Protein AF-A0AA46YZ06-F1 (afdb_monomer_lite)

InterPro domains:
  IPR057727 WCX domain [PF25583] (17-61)

Organism: Bacteroides thetaiotaomicron (NCBI:txid818)

Radius of gyration: 17.3 Å; chains: 1; bounding box: 50×32×44 Å

Secondary structure (DSSP, 8-state):
--------EEEE--SSS--EEEE----HHHHHHHGGGGGG----S-HHHHHHHHHHHHHHHHHHHHHTTS-----

Structure (mmCIF, N/CA/C/O backbone):
data_AF-A0AA46YZ06-F1
#
_entry.id   AF-A0AA46YZ06-F1
#
loop_
_atom_site.group_PDB
_atom_site.id
_atom_site.type_symbol
_atom_site.label_atom_id
_atom_site.label_alt_id
_atom_site.label_comp_id
_atom_site.label_asym_id
_atom_site.label_entity_id
_atom_site.label_seq_id
_atom_site.pdbx_PDB_ins_code
_atom_site.Cartn_x
_atom_site.Cartn_y
_atom_site.Cartn_z
_atom_site.occupancy
_atom_site.B_iso_or_equiv
_atom_site.auth_seq_id
_atom_site.auth_comp_id
_atom_site.auth_asym_id
_atom_site.auth_atom_id
_atom_site.pdbx_PDB_model_num
ATOM 1 N N . MET A 1 1 ? 27.509 14.489 4.032 1.00 34.88 1 MET A N 1
ATOM 2 C CA . MET A 1 1 ? 26.891 13.248 3.515 1.00 34.88 1 MET A CA 1
ATOM 3 C C . MET A 1 1 ? 25.928 13.640 2.406 1.00 34.88 1 MET A C 1
ATOM 5 O O . MET A 1 1 ? 25.055 14.454 2.655 1.00 34.88 1 MET A O 1
ATOM 9 N N . SER A 1 2 ? 26.176 13.200 1.171 1.00 38.53 2 SER A N 1
ATOM 10 C CA . SER A 1 2 ? 25.455 13.668 -0.022 1.00 38.53 2 SER A CA 1
ATOM 11 C C . SER A 1 2 ? 24.146 12.892 -0.192 1.00 38.53 2 SER A C 1
ATOM 13 O O . SER A 1 2 ? 24.161 11.706 -0.518 1.00 38.53 2 SER A 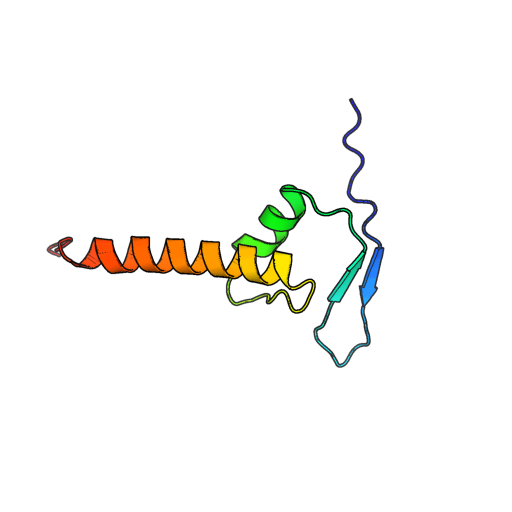O 1
ATOM 15 N N . THR A 1 3 ? 23.020 13.563 0.045 1.00 47.38 3 THR A N 1
ATOM 16 C CA . THR A 1 3 ? 21.671 13.141 -0.347 1.00 47.38 3 THR A CA 1
ATOM 17 C C . THR A 1 3 ? 21.550 13.264 -1.865 1.00 47.38 3 THR A C 1
ATOM 19 O O . THR A 1 3 ? 21.100 14.278 -2.393 1.00 47.38 3 THR A O 1
ATOM 22 N N . LYS A 1 4 ? 22.029 12.258 -2.605 1.00 48.50 4 LYS A N 1
ATOM 23 C CA . LYS A 1 4 ? 21.798 12.230 -4.053 1.00 48.50 4 LYS A CA 1
ATOM 24 C C . LYS A 1 4 ? 20.295 12.059 -4.306 1.00 48.50 4 LYS A C 1
ATOM 26 O O . LYS A 1 4 ? 19.710 11.125 -3.756 1.00 48.50 4 LYS A O 1
ATOM 31 N N . PRO A 1 5 ? 19.680 12.934 -5.118 1.00 47.00 5 PRO A N 1
ATOM 32 C CA . PRO A 1 5 ? 18.273 12.829 -5.453 1.00 47.00 5 PRO A CA 1
ATOM 33 C C . PRO A 1 5 ? 18.027 11.518 -6.199 1.00 47.00 5 PRO A C 1
ATOM 35 O O . PRO A 1 5 ? 18.889 11.034 -6.938 1.00 47.00 5 PRO A O 1
ATOM 38 N N . PHE A 1 6 ? 16.854 10.946 -5.944 1.00 50.22 6 PHE A N 1
ATOM 39 C CA . PHE A 1 6 ? 16.253 9.813 -6.633 1.00 50.22 6 PHE A CA 1
ATOM 40 C C . PHE A 1 6 ? 16.815 9.612 -8.040 1.00 50.22 6 PHE A C 1
ATOM 42 O O . PHE A 1 6 ? 16.561 10.401 -8.946 1.00 50.22 6 PHE A O 1
ATOM 49 N N . THR A 1 7 ? 17.538 8.516 -8.259 1.00 45.41 7 THR A N 1
ATOM 50 C CA . THR A 1 7 ? 17.782 8.026 -9.621 1.00 45.41 7 THR A CA 1
ATOM 51 C C . THR A 1 7 ? 16.506 7.311 -10.076 1.00 45.41 7 THR A C 1
ATOM 53 O O . THR A 1 7 ? 16.449 6.090 -10.178 1.00 45.41 7 THR A O 1
ATOM 56 N N . SER A 1 8 ? 15.417 8.072 -10.207 1.00 51.12 8 SER A N 1
ATOM 57 C CA . SER A 1 8 ? 14.121 7.585 -10.666 1.00 51.12 8 SER A CA 1
ATOM 58 C C . SER A 1 8 ? 14.159 7.485 -12.183 1.00 51.12 8 SER A C 1
ATOM 60 O O . SER A 1 8 ? 14.120 8.495 -12.884 1.00 51.12 8 SER A O 1
ATOM 62 N N . HIS A 1 9 ? 14.209 6.267 -12.707 1.00 54.72 9 HIS A N 1
ATOM 63 C CA . HIS A 1 9 ? 13.834 6.040 -14.095 1.00 54.72 9 HIS A CA 1
ATOM 64 C C . HIS A 1 9 ? 12.303 6.008 -14.151 1.00 54.72 9 HIS A C 1
ATOM 66 O O . HIS A 1 9 ? 11.674 5.009 -13.791 1.00 54.72 9 HIS A O 1
ATOM 72 N N . GLN A 1 10 ? 11.704 7.140 -14.526 1.00 59.88 10 GLN A N 1
ATOM 73 C CA . GLN A 1 10 ? 10.283 7.227 -14.838 1.00 59.88 10 GLN A CA 1
ATOM 74 C C . GLN A 1 10 ? 10.093 6.783 -16.286 1.00 59.88 10 GLN A C 1
ATOM 76 O O . GLN A 1 10 ? 10.589 7.421 -17.212 1.00 59.88 10 GLN A O 1
ATOM 81 N N . VAL A 1 11 ? 9.385 5.675 -16.477 1.00 57.41 11 VAL A N 1
ATOM 82 C CA . VAL A 1 11 ? 8.964 5.224 -17.802 1.00 57.41 11 VAL A CA 1
ATOM 83 C C . VAL A 1 11 ? 7.472 5.507 -17.899 1.00 57.41 11 VAL A C 1
ATOM 85 O O . VAL A 1 11 ? 6.669 4.928 -17.166 1.00 57.41 11 VAL A O 1
ATOM 88 N N . VAL A 1 12 ? 7.104 6.448 -18.766 1.00 57.69 12 VAL A N 1
ATOM 89 C CA . VAL A 1 12 ? 5.700 6.706 -19.097 1.00 57.69 12 VAL A CA 1
ATOM 90 C C . VAL A 1 12 ? 5.276 5.640 -20.094 1.00 57.69 12 VAL A C 1
ATOM 92 O O . VAL A 1 12 ? 5.803 5.584 -21.204 1.00 57.69 12 VAL A O 1
ATOM 95 N N . ASP A 1 13 ? 4.350 4.776 -19.689 1.00 53.84 13 ASP A N 1
ATOM 96 C CA . ASP A 1 13 ? 3.824 3.719 -20.549 1.00 53.84 13 ASP A CA 1
ATOM 97 C C . ASP A 1 13 ? 2.713 4.317 -21.429 1.00 53.84 13 ASP A C 1
ATOM 99 O O . ASP A 1 13 ? 1.527 4.139 -21.177 1.00 53.84 13 ASP A O 1
ATOM 103 N N . GLY A 1 14 ? 3.118 5.129 -22.412 1.00 51.16 14 GLY A N 1
ATOM 104 C CA . GLY A 1 14 ? 2.268 5.678 -23.474 1.00 51.16 14 GLY A CA 1
ATOM 105 C C . GLY A 1 14 ? 1.294 6.817 -23.088 1.00 51.16 14 GLY A C 1
ATOM 106 O O . GLY A 1 14 ? 0.885 6.956 -21.942 1.00 51.16 14 GLY A O 1
ATOM 107 N N . PRO A 1 15 ? 0.862 7.647 -24.059 1.00 53.59 15 PRO A N 1
ATOM 108 C CA . PRO A 1 15 ? 0.030 8.839 -23.821 1.00 53.59 15 PRO A CA 1
ATOM 109 C C . PRO A 1 15 ? -1.458 8.565 -23.520 1.00 53.59 15 PRO A C 1
ATOM 111 O O . PRO A 1 15 ? -2.204 9.505 -23.270 1.00 53.59 15 PRO A O 1
ATOM 114 N N . LYS A 1 16 ? -1.925 7.308 -23.581 1.00 56.50 16 LYS A N 1
ATOM 115 C CA . LYS A 1 16 ? -3.356 6.954 -23.418 1.00 56.50 16 LYS A CA 1
ATOM 116 C C . LYS A 1 16 ? -3.681 6.286 -22.084 1.00 56.50 16 LYS A C 1
ATOM 118 O O . LYS A 1 16 ? -4.824 6.315 -21.636 1.00 56.50 16 LYS A O 1
ATOM 123 N N . THR A 1 17 ? -2.688 5.688 -21.448 1.00 61.72 17 THR A N 1
ATOM 124 C CA . THR A 1 17 ? -2.813 5.017 -20.161 1.00 61.72 17 THR A CA 1
ATOM 125 C C . THR A 1 17 ? -2.197 5.942 -19.128 1.00 61.72 17 THR A C 1
ATOM 127 O O . THR A 1 17 ? -0.998 6.176 -19.155 1.00 61.72 17 THR A O 1
ATOM 130 N N . HIS A 1 18 ? -3.008 6.498 -18.223 1.00 75.06 18 HIS A N 1
ATOM 131 C CA . HIS A 1 18 ? -2.574 7.366 -17.113 1.00 75.06 18 HIS A CA 1
ATOM 132 C C . HIS A 1 18 ? -1.785 6.569 -16.047 1.00 75.06 18 HIS A C 1
ATOM 134 O O . HIS A 1 18 ? -1.948 6.751 -14.844 1.00 75.06 18 HIS A O 1
ATOM 140 N N . VAL A 1 19 ? -0.964 5.619 -16.497 1.00 81.06 19 VAL A N 1
ATOM 141 C CA . VAL A 1 19 ? -0.218 4.647 -15.715 1.00 81.06 19 VAL A CA 1
ATOM 142 C C . VAL A 1 19 ? 1.252 5.012 -15.821 1.00 81.06 19 VAL A C 1
ATOM 144 O O . VAL A 1 19 ? 1.847 5.006 -16.898 1.00 81.06 19 VAL A O 1
ATOM 147 N N . ILE A 1 20 ? 1.847 5.325 -14.676 1.00 82.44 20 ILE A N 1
ATOM 148 C CA . ILE A 1 20 ? 3.260 5.675 -14.580 1.00 82.44 20 ILE A CA 1
ATOM 149 C C . ILE A 1 20 ? 4.008 4.465 -14.035 1.00 82.44 20 ILE A C 1
ATOM 151 O O . ILE A 1 20 ? 3.674 3.944 -12.968 1.00 82.44 20 ILE A O 1
ATOM 155 N N . LYS A 1 21 ? 5.048 4.024 -14.748 1.00 82.94 21 LYS A N 1
ATOM 156 C CA . LYS A 1 21 ? 5.945 2.979 -14.263 1.00 82.94 21 LYS A CA 1
ATOM 157 C C . LYS A 1 21 ? 7.175 3.622 -13.637 1.00 82.94 21 LYS A C 1
ATOM 159 O O . LYS A 1 21 ? 7.929 4.341 -14.291 1.00 82.94 21 LYS A O 1
ATOM 164 N N . LEU A 1 22 ? 7.383 3.335 -12.359 1.00 81.75 22 LEU A N 1
ATOM 165 C CA . LEU A 1 22 ? 8.524 3.817 -11.589 1.00 81.75 22 LEU A CA 1
ATOM 166 C C . LEU A 1 22 ? 9.461 2.649 -11.293 1.00 81.75 22 LEU A C 1
ATOM 168 O O . LEU A 1 22 ? 9.046 1.645 -10.712 1.00 81.75 22 LEU A O 1
ATOM 172 N N . VAL A 1 23 ? 10.729 2.779 -11.681 1.00 82.38 23 VAL A N 1
ATOM 173 C CA . VAL A 1 23 ? 11.787 1.850 -11.267 1.00 82.38 23 VAL A CA 1
ATOM 174 C C . VAL A 1 23 ? 12.598 2.533 -10.175 1.00 82.38 23 VAL A C 1
ATOM 176 O O . VAL A 1 23 ? 13.438 3.388 -10.447 1.00 82.38 23 VAL A O 1
ATOM 179 N N . VAL A 1 24 ? 12.298 2.184 -8.926 1.00 79.75 24 VAL A N 1
ATOM 180 C CA . VAL A 1 24 ? 12.900 2.780 -7.727 1.00 79.75 24 VAL A CA 1
ATOM 181 C C . VAL A 1 24 ? 13.188 1.701 -6.689 1.00 79.75 24 VAL A C 1
ATOM 183 O O . VAL A 1 24 ? 12.568 0.636 -6.694 1.00 79.75 24 VAL A O 1
ATOM 186 N N . ARG A 1 25 ? 14.125 1.971 -5.774 1.00 81.06 25 ARG A N 1
ATOM 187 C CA . ARG A 1 25 ? 14.316 1.127 -4.589 1.00 81.06 25 ARG A CA 1
ATOM 188 C C . ARG A 1 25 ? 13.205 1.436 -3.579 1.00 81.06 25 ARG A C 1
ATOM 190 O O . ARG A 1 25 ? 13.079 2.600 -3.204 1.00 81.06 25 ARG A O 1
ATOM 197 N N . PRO A 1 26 ? 12.427 0.438 -3.125 1.00 75.69 26 PRO A N 1
ATOM 198 C CA . PRO A 1 26 ? 11.437 0.644 -2.076 1.00 75.69 26 PRO A CA 1
ATOM 199 C C . PRO A 1 26 ? 12.069 1.241 -0.816 1.00 75.69 26 PRO A C 1
ATOM 201 O O . PRO A 1 26 ? 12.984 0.653 -0.240 1.00 75.69 26 PRO A O 1
ATOM 204 N N . ASN A 1 27 ? 11.591 2.408 -0.390 1.00 83.31 27 ASN A N 1
ATOM 205 C CA . ASN A 1 27 ? 11.993 3.054 0.855 1.00 83.31 27 ASN A CA 1
ATOM 206 C C . ASN A 1 27 ? 10.806 3.823 1.465 1.00 83.31 27 ASN A C 1
ATOM 208 O O . ASN A 1 27 ? 9.743 3.939 0.853 1.00 83.31 27 ASN A O 1
ATOM 212 N N . LYS A 1 28 ? 10.988 4.355 2.680 1.00 81.81 28 LYS A N 1
ATOM 213 C CA . LYS A 1 28 ? 9.953 5.157 3.356 1.00 81.81 28 LYS A CA 1
ATOM 214 C C . LYS A 1 28 ? 9.615 6.453 2.611 1.00 81.81 28 LYS A C 1
ATOM 216 O O . LYS A 1 28 ? 8.513 6.961 2.755 1.00 81.81 28 LYS A O 1
ATOM 221 N N . GLU A 1 29 ? 10.540 6.992 1.822 1.00 81.56 29 GLU A N 1
ATOM 222 C CA . GLU A 1 29 ? 10.305 8.229 1.073 1.00 81.56 29 GLU A CA 1
ATOM 223 C C . GLU A 1 29 ? 9.309 8.011 -0.067 1.00 81.56 29 GLU A C 1
ATOM 225 O O . GLU A 1 29 ? 8.418 8.831 -0.248 1.00 81.56 29 GLU A O 1
ATOM 230 N N . LEU A 1 30 ? 9.398 6.882 -0.781 1.00 84.50 30 LEU A N 1
ATOM 231 C CA . LEU A 1 30 ? 8.436 6.510 -1.819 1.00 84.50 30 LEU A CA 1
ATOM 232 C C . LEU A 1 30 ? 7.012 6.461 -1.260 1.00 84.50 30 LEU A C 1
ATOM 234 O O . LEU A 1 30 ? 6.076 6.946 -1.887 1.00 84.50 30 LEU A O 1
ATOM 238 N N . GLU A 1 31 ? 6.856 5.902 -0.063 1.00 84.50 31 GLU A N 1
ATOM 239 C CA . GLU A 1 31 ? 5.569 5.870 0.618 1.00 84.50 31 GLU A CA 1
ATOM 240 C C . GLU A 1 31 ? 5.066 7.284 0.943 1.00 84.50 31 GLU A C 1
ATOM 242 O O . GLU A 1 31 ? 3.921 7.610 0.632 1.00 84.50 31 GLU A O 1
ATOM 247 N N . SER A 1 32 ? 5.932 8.148 1.482 1.00 84.44 32 SER A N 1
ATOM 248 C CA . SER A 1 32 ? 5.622 9.563 1.736 1.00 84.44 32 SER A CA 1
ATOM 249 C C . SER A 1 32 ? 5.313 10.357 0.465 1.00 84.44 32 SER A C 1
ATOM 251 O O . SER A 1 32 ? 4.605 11.355 0.538 1.00 84.44 32 SER A O 1
ATOM 253 N N . CYS A 1 33 ? 5.817 9.934 -0.695 1.00 82.94 33 CYS A N 1
ATOM 254 C CA . CYS A 1 33 ? 5.480 10.534 -1.981 1.00 82.94 33 CYS A CA 1
ATOM 255 C C . CYS A 1 33 ? 4.139 10.046 -2.533 1.00 82.94 33 CYS A C 1
ATOM 257 O O . CYS A 1 33 ? 3.529 10.778 -3.292 1.00 82.94 33 CYS A O 1
ATOM 259 N N . ILE A 1 34 ? 3.681 8.837 -2.204 1.00 86.81 34 ILE A N 1
ATOM 260 C CA . ILE A 1 34 ? 2.430 8.279 -2.748 1.00 86.81 34 ILE A CA 1
ATOM 261 C C . ILE A 1 34 ? 1.248 8.624 -1.842 1.00 86.81 34 ILE A C 1
ATOM 263 O O . ILE A 1 34 ? 0.214 9.099 -2.305 1.00 86.81 34 ILE A O 1
ATOM 267 N N . PHE A 1 35 ? 1.404 8.395 -0.539 1.00 87.50 35 PHE A N 1
ATOM 268 C CA . PHE A 1 35 ? 0.312 8.432 0.430 1.00 87.50 35 PHE A CA 1
ATOM 269 C C . PHE A 1 35 ? -0.476 9.757 0.478 1.00 87.50 35 PHE A C 1
ATOM 271 O O . PHE A 1 35 ? -1.706 9.695 0.518 1.00 87.50 35 PHE A O 1
ATOM 278 N N . PRO A 1 36 ? 0.156 10.949 0.424 1.00 87.38 36 PRO A N 1
ATOM 279 C CA . PRO A 1 36 ? -0.566 12.221 0.508 1.00 87.38 36 PRO A CA 1
ATOM 280 C C . PRO A 1 36 ? -1.525 12.483 -0.657 1.00 87.38 36 PRO A C 1
ATOM 282 O O . PRO A 1 36 ? -2.465 13.258 -0.503 1.00 87.38 36 PRO A O 1
ATOM 285 N N . TYR A 1 37 ? -1.308 11.846 -1.811 1.00 88.88 37 TYR A N 1
ATOM 286 C CA . TYR A 1 37 ? -2.174 12.019 -2.978 1.00 88.88 37 TYR A CA 1
ATOM 287 C C . TYR A 1 37 ? -3.488 11.240 -2.866 1.00 88.88 37 TYR A C 1
ATOM 289 O O . TYR A 1 37 ? -4.412 11.510 -3.632 1.00 88.88 37 TYR A O 1
ATOM 297 N N . GLY A 1 38 ? -3.606 10.322 -1.900 1.00 85.88 38 GLY A N 1
ATOM 298 C CA . GLY A 1 38 ? -4.862 9.665 -1.542 1.00 85.88 38 GLY A CA 1
ATOM 299 C C . GLY A 1 38 ? -5.617 9.107 -2.750 1.00 85.88 3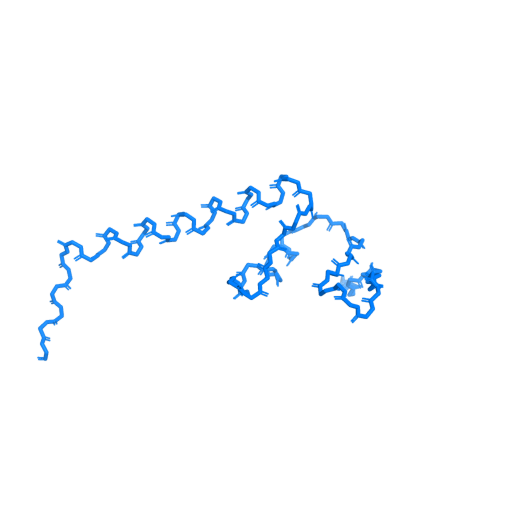8 GLY A C 1
ATOM 300 O O . GLY A 1 38 ? -5.125 8.238 -3.458 1.00 85.88 38 GLY A O 1
ATOM 301 N N . ASN A 1 39 ? -6.818 9.629 -2.997 1.00 86.44 39 ASN A N 1
ATOM 302 C CA . ASN A 1 39 ? -7.708 9.203 -4.081 1.00 86.44 39 ASN A CA 1
ATOM 303 C C . ASN A 1 39 ? -7.251 9.600 -5.498 1.00 86.44 39 ASN A C 1
ATOM 305 O O . ASN A 1 39 ? -7.858 9.155 -6.468 1.00 86.44 39 ASN A O 1
ATOM 309 N N . GLN A 1 40 ? -6.224 10.442 -5.637 1.00 86.75 40 GLN A N 1
ATOM 310 C CA . GLN A 1 40 ? -5.706 10.879 -6.939 1.00 86.75 40 GLN A CA 1
ATOM 311 C C . GLN A 1 40 ? -4.719 9.874 -7.545 1.00 86.75 40 GLN A C 1
ATOM 313 O O . GLN A 1 40 ? -4.411 9.954 -8.733 1.00 86.75 40 GLN A O 1
ATOM 318 N N . MET A 1 41 ? -4.198 8.941 -6.742 1.00 85.44 41 MET A N 1
ATOM 319 C CA . MET A 1 41 ? -3.214 7.955 -7.175 1.00 85.44 41 MET A CA 1
ATOM 320 C C . MET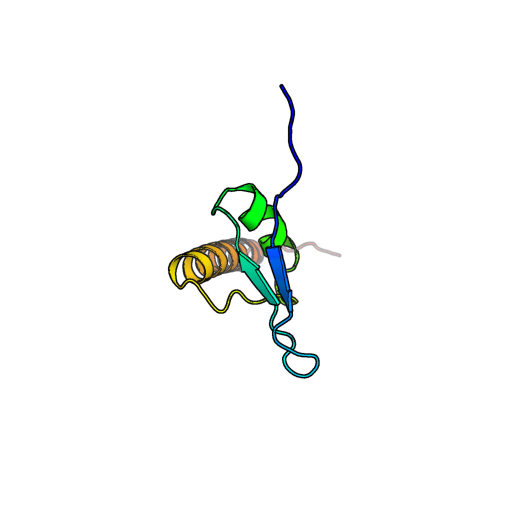 A 1 41 ? -3.527 6.580 -6.596 1.00 85.44 41 MET A C 1
ATOM 322 O O . MET A 1 41 ? -3.787 6.432 -5.408 1.00 85.44 41 MET A O 1
ATOM 326 N N . GLU A 1 42 ? -3.420 5.549 -7.429 1.00 88.44 42 GLU A N 1
ATOM 327 C CA . GLU A 1 42 ? -3.559 4.163 -6.996 1.00 88.44 42 GLU A CA 1
ATOM 328 C C . GLU A 1 42 ? -2.297 3.365 -7.331 1.00 88.44 42 GLU A C 1
ATOM 330 O O . GLU A 1 42 ? -1.793 3.378 -8.457 1.00 88.44 42 GLU A O 1
ATOM 335 N N . VAL A 1 43 ? -1.798 2.611 -6.349 1.00 90.19 43 VAL A N 1
ATOM 336 C CA . VAL A 1 43 ? -0.712 1.656 -6.574 1.00 90.19 43 VAL A CA 1
ATOM 337 C C . VAL A 1 43 ? -1.286 0.391 -7.202 1.00 90.19 43 VAL A C 1
ATOM 339 O O . VAL A 1 43 ? -1.878 -0.440 -6.519 1.00 90.19 43 VAL A O 1
ATOM 342 N N . LEU A 1 44 ? -1.063 0.201 -8.501 1.00 89.75 44 LEU A N 1
ATOM 343 C CA . LEU A 1 44 ? -1.490 -1.019 -9.196 1.00 89.75 44 LEU A CA 1
ATOM 344 C C . LEU A 1 44 ? -0.614 -2.227 -8.830 1.00 89.75 44 LEU A C 1
ATOM 346 O O . LEU A 1 44 ? -1.122 -3.324 -8.595 1.00 89.75 44 LEU A O 1
ATOM 350 N N . LYS A 1 45 ? 0.711 -2.032 -8.793 1.00 89.06 45 LYS A N 1
ATOM 351 C CA . LYS A 1 45 ? 1.735 -3.037 -8.459 1.00 89.06 45 LYS A CA 1
ATOM 352 C C . LYS A 1 45 ? 2.944 -2.341 -7.809 1.00 89.06 45 LYS A C 1
ATOM 354 O O . LYS A 1 45 ? 3.213 -1.194 -8.158 1.00 89.06 45 LYS A O 1
ATOM 359 N N . PRO A 1 46 ? 3.718 -3.022 -6.942 1.00 90.50 46 PRO A N 1
ATOM 360 C CA . PRO A 1 46 ? 3.553 -4.408 -6.491 1.00 90.50 46 PRO A CA 1
ATOM 361 C C . PRO A 1 46 ? 2.477 -4.573 -5.401 1.00 90.50 46 PRO A C 1
ATOM 363 O O . PRO A 1 46 ? 2.169 -3.635 -4.671 1.00 90.50 46 PRO A O 1
ATOM 366 N N . GLN A 1 47 ? 1.936 -5.791 -5.264 1.00 93.06 47 GLN A N 1
ATOM 367 C CA . GLN A 1 47 ? 0.811 -6.087 -4.360 1.00 93.06 47 GLN A CA 1
ATOM 368 C C . GLN A 1 47 ? 1.102 -5.742 -2.895 1.00 93.06 47 GLN A C 1
ATOM 370 O O . GLN A 1 47 ? 0.220 -5.256 -2.193 1.00 93.06 47 GLN A O 1
ATOM 375 N N . TRP A 1 48 ? 2.335 -5.966 -2.433 1.00 92.81 48 TRP A N 1
ATOM 376 C CA . TRP A 1 48 ? 2.724 -5.645 -1.059 1.00 92.81 48 TRP A CA 1
ATOM 377 C C . TRP A 1 48 ? 2.618 -4.139 -0.774 1.00 92.81 48 TRP A C 1
ATOM 379 O O . TRP A 1 48 ? 2.171 -3.763 0.304 1.00 92.81 48 TRP A O 1
ATOM 389 N N . LEU A 1 49 ? 2.970 -3.282 -1.742 1.00 90.00 49 LEU A N 1
ATOM 390 C CA . LEU A 1 49 ? 2.912 -1.828 -1.582 1.00 90.00 49 LEU A CA 1
ATOM 391 C C . LEU A 1 49 ? 1.462 -1.356 -1.595 1.00 90.00 49 LEU A C 1
ATOM 393 O O . LEU A 1 49 ? 1.063 -0.568 -0.746 1.00 90.00 49 LEU A O 1
ATOM 397 N N . ARG A 1 50 ? 0.657 -1.903 -2.513 1.00 91.88 50 ARG A N 1
ATOM 398 C CA . ARG A 1 50 ? -0.786 -1.650 -2.552 1.00 91.88 50 ARG A CA 1
ATOM 399 C C . ARG A 1 50 ? -1.439 -1.979 -1.209 1.00 91.88 50 ARG A C 1
ATOM 401 O O . ARG A 1 50 ? -2.135 -1.135 -0.661 1.00 91.88 50 ARG A O 1
ATOM 408 N N . LYS A 1 51 ? -1.142 -3.159 -0.650 1.00 92.88 51 LYS A N 1
ATOM 409 C CA . LYS A 1 51 ? -1.656 -3.601 0.655 1.00 92.88 51 LYS A CA 1
ATOM 410 C C . LYS A 1 51 ? -1.276 -2.638 1.783 1.00 92.88 51 LYS A C 1
ATOM 412 O O . LYS A 1 51 ? -2.148 -2.263 2.553 1.00 92.88 51 LYS A O 1
ATOM 417 N N . GLN A 1 52 ? -0.019 -2.191 1.839 1.00 91.88 52 GLN A N 1
ATOM 418 C CA . GLN A 1 52 ? 0.430 -1.226 2.853 1.00 91.88 52 GLN A CA 1
ATOM 419 C C . GLN A 1 52 ? -0.338 0.102 2.782 1.00 91.88 52 GLN A C 1
ATOM 421 O O . GLN A 1 52 ? -0.767 0.619 3.812 1.00 91.88 52 GLN A O 1
ATOM 426 N N . ILE A 1 53 ? -0.546 0.644 1.578 1.00 91.44 53 ILE A N 1
ATOM 427 C CA . ILE A 1 53 ? -1.311 1.886 1.397 1.00 91.44 53 ILE A CA 1
ATOM 428 C C . ILE A 1 53 ? -2.778 1.686 1.807 1.00 91.44 53 ILE A C 1
ATOM 430 O O . ILE A 1 53 ? -3.325 2.525 2.522 1.00 91.44 53 ILE A O 1
ATOM 434 N N . THR A 1 54 ? -3.396 0.567 1.417 1.00 92.25 54 THR A N 1
ATOM 435 C CA . THR A 1 54 ? -4.773 0.224 1.804 1.00 92.25 54 THR A CA 1
ATOM 436 C C . THR A 1 54 ? -4.933 0.131 3.322 1.00 92.25 54 THR A C 1
ATOM 438 O O . THR A 1 54 ? -5.797 0.807 3.872 1.00 92.25 54 THR A O 1
ATOM 441 N N . GLU A 1 55 ? -4.064 -0.611 4.012 1.00 93.94 55 GLU A N 1
ATOM 442 C CA . GLU A 1 55 ? -4.114 -0.771 5.476 1.00 93.94 55 GLU A CA 1
ATOM 443 C C . GLU A 1 55 ? -3.999 0.579 6.206 1.00 93.94 55 GLU A C 1
ATOM 445 O O . GLU A 1 55 ? -4.693 0.831 7.195 1.00 93.94 55 GLU A O 1
ATOM 450 N N . LYS A 1 56 ? -3.159 1.495 5.703 1.00 91.75 56 LYS A N 1
ATOM 451 C CA . LYS A 1 56 ? -3.042 2.849 6.264 1.00 91.75 56 LYS A CA 1
ATOM 452 C C . LYS A 1 56 ? -4.308 3.678 6.066 1.00 91.75 56 LYS A C 1
ATOM 454 O O . LYS A 1 56 ? -4.728 4.365 6.998 1.00 91.75 56 LYS A O 1
ATOM 459 N N . LEU A 1 57 ? -4.907 3.629 4.877 1.00 92.25 57 LEU A N 1
ATOM 460 C CA . LEU A 1 57 ? -6.156 4.337 4.585 1.00 92.25 57 LEU A CA 1
ATOM 461 C C . LEU A 1 57 ? -7.321 3.790 5.418 1.00 92.25 57 LEU A C 1
ATOM 463 O O . LEU A 1 57 ? -8.088 4.574 5.972 1.00 92.25 57 LEU A O 1
ATOM 467 N N . GLU A 1 58 ? -7.416 2.470 5.577 1.00 92.69 58 GLU A N 1
ATOM 468 C CA . GLU A 1 58 ? -8.395 1.822 6.457 1.00 92.69 58 GLU A CA 1
ATOM 469 C C . GLU A 1 58 ? -8.212 2.254 7.916 1.00 92.69 58 GLU A C 1
ATOM 471 O O . GLU A 1 58 ? -9.181 2.625 8.577 1.00 92.69 58 GLU A O 1
ATOM 476 N N . GLY A 1 59 ? -6.970 2.294 8.411 1.00 92.31 59 GLY A N 1
ATOM 477 C CA . GLY A 1 59 ? -6.668 2.785 9.758 1.00 92.31 59 GLY A CA 1
ATOM 478 C C . GLY A 1 59 ? -7.092 4.242 9.975 1.00 92.31 59 GLY A C 1
ATOM 479 O O . GLY A 1 59 ? -7.654 4.578 11.020 1.00 92.31 59 GLY A O 1
ATOM 480 N N . ILE A 1 60 ? -6.882 5.108 8.976 1.00 90.81 60 ILE A N 1
ATOM 481 C CA . ILE A 1 60 ? -7.382 6.491 8.989 1.00 90.81 60 ILE A CA 1
ATOM 482 C C . ILE A 1 60 ? -8.909 6.508 9.011 1.00 90.81 60 ILE A C 1
ATOM 484 O O . ILE A 1 60 ? -9.494 7.194 9.851 1.00 90.81 60 ILE A O 1
ATOM 488 N N . LEU A 1 61 ? -9.562 5.746 8.134 1.00 90.75 61 LEU A N 1
ATOM 489 C CA . LEU A 1 61 ? -11.019 5.683 8.062 1.00 90.75 61 LEU A CA 1
ATOM 490 C C . LEU A 1 61 ? -11.620 5.239 9.399 1.00 90.75 61 LEU A C 1
ATOM 492 O O . LEU A 1 61 ? -12.551 5.874 9.892 1.00 90.75 61 LEU A O 1
ATOM 496 N N . ILE A 1 62 ? -11.066 4.199 10.024 1.00 91.12 62 ILE A N 1
ATOM 497 C CA . ILE A 1 62 ? -11.481 3.737 11.354 1.00 91.12 62 ILE A CA 1
ATOM 498 C C . ILE A 1 62 ? -11.309 4.861 12.379 1.00 91.12 62 ILE A C 1
ATOM 500 O O . ILE A 1 62 ? -12.240 5.159 13.128 1.00 91.12 62 ILE A O 1
ATOM 504 N N . LYS A 1 63 ? -10.156 5.540 12.395 1.00 87.06 63 LYS A N 1
ATOM 505 C CA . LYS A 1 63 ? -9.888 6.630 13.343 1.00 87.06 63 LYS A CA 1
ATOM 506 C C . LYS A 1 63 ? -10.894 7.776 13.214 1.00 87.06 63 LYS A C 1
ATOM 508 O O . LYS A 1 63 ? -11.424 8.230 14.220 1.00 87.06 63 LYS A O 1
ATOM 513 N N . TYR A 1 64 ? -11.190 8.234 12.001 1.00 85.75 64 TYR A N 1
ATOM 514 C CA . TYR A 1 64 ? -12.099 9.369 11.805 1.00 85.75 64 TYR A CA 1
ATOM 515 C C . TYR A 1 64 ? -13.585 8.987 11.840 1.00 85.75 64 TYR A C 1
ATOM 517 O O . TYR A 1 64 ? -14.407 9.821 12.208 1.00 85.75 64 TYR A O 1
ATOM 525 N N . SER A 1 65 ? -13.947 7.737 11.534 1.00 83.69 65 SER A N 1
ATOM 526 C CA . SER A 1 65 ? -15.328 7.249 11.689 1.00 83.69 65 SER A CA 1
ATOM 527 C C . SER A 1 65 ? -15.700 6.985 13.151 1.00 83.69 65 SER A C 1
ATOM 529 O O . SER A 1 65 ? -16.838 7.216 13.553 1.00 83.69 65 SER A O 1
ATOM 531 N N . THR A 1 66 ? -14.749 6.538 13.976 1.00 76.81 66 THR A N 1
ATOM 532 C CA . THR A 1 66 ? -14.988 6.269 15.405 1.00 76.81 66 THR A CA 1
ATOM 533 C C . THR A 1 66 ? -15.089 7.542 16.243 1.00 76.81 66 THR A C 1
ATOM 535 O O . THR A 1 66 ? -15.909 7.594 17.159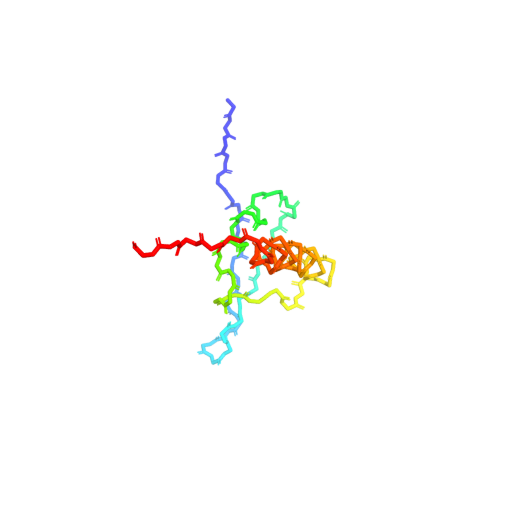 1.00 76.81 66 THR A O 1
ATOM 538 N N . VAL A 1 67 ? -14.334 8.591 15.899 1.00 62.69 67 VAL A N 1
ATOM 539 C CA . VAL A 1 67 ? -14.362 9.893 16.597 1.00 62.69 67 VAL A CA 1
ATOM 540 C C . VAL A 1 67 ? -15.729 10.593 16.496 1.00 62.69 67 VAL A C 1
ATOM 542 O O . VAL A 1 67 ? -16.105 11.340 17.396 1.00 62.69 67 VAL A O 1
ATOM 545 N N . GLN A 1 68 ? -16.533 10.304 15.468 1.00 58.53 68 GLN A N 1
ATOM 546 C CA . GLN A 1 68 ? -17.863 10.910 15.299 1.00 58.53 68 GLN A CA 1
ATOM 547 C C . GLN A 1 68 ? -18.922 10.404 16.295 1.00 58.53 68 GLN A C 1
ATOM 549 O O . GLN A 1 68 ? -19.978 11.016 16.410 1.00 58.53 68 GLN A O 1
ATOM 554 N N . LYS A 1 69 ? -18.662 9.333 17.062 1.00 59.16 69 LYS A N 1
ATOM 555 C CA 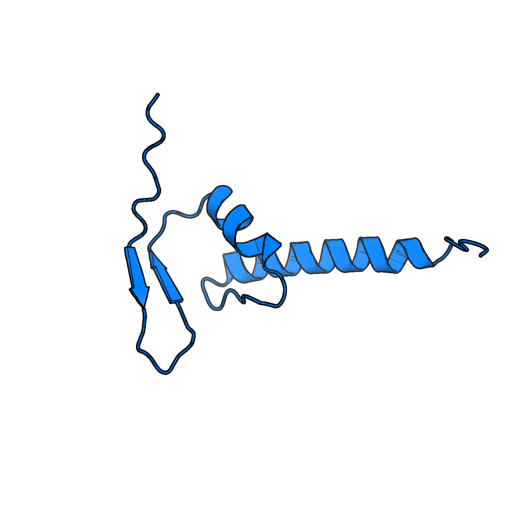. LYS A 1 69 ? -19.641 8.794 18.030 1.00 59.16 69 LYS A CA 1
ATOM 556 C C . LYS A 1 69 ? -19.802 9.616 19.321 1.00 59.16 69 LYS A C 1
ATOM 558 O O . LYS A 1 69 ? -20.583 9.216 20.177 1.00 59.16 69 LYS A O 1
ATOM 563 N N . GLY A 1 70 ? -19.101 10.742 19.477 1.00 59.00 70 GLY A N 1
ATOM 564 C CA . GLY A 1 70 ? -19.201 11.570 20.688 1.00 59.00 70 GLY A CA 1
ATOM 565 C C . GLY A 1 70 ? -18.741 13.020 20.547 1.00 59.00 70 GLY A C 1
ATOM 566 O O . GLY A 1 70 ? -18.516 13.675 21.557 1.00 59.00 70 GLY A O 1
ATOM 567 N N . CYS A 1 71 ? -18.570 13.524 19.323 1.00 57.22 71 CYS A N 1
ATOM 568 C CA . CYS A 1 71 ? -18.155 14.905 19.084 1.00 57.22 71 CYS A CA 1
ATOM 569 C C . CYS A 1 71 ? -19.358 15.717 18.581 1.00 57.22 71 CYS A C 1
ATOM 571 O O . CYS A 1 71 ? -19.513 15.939 17.382 1.00 57.22 71 CYS A O 1
ATOM 573 N N . SER A 1 72 ? -20.248 16.116 19.494 1.00 62.66 72 SER A N 1
AT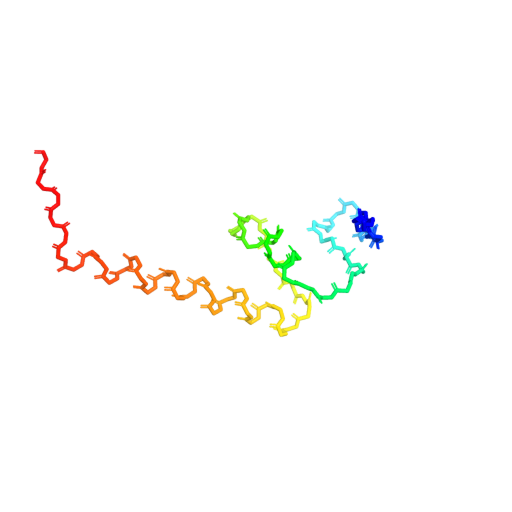OM 574 C CA . SER A 1 72 ? -21.184 17.211 19.237 1.00 62.66 72 SER A CA 1
ATOM 575 C C . SER A 1 72 ? -20.401 18.513 19.358 1.00 62.66 72 SER A C 1
ATOM 577 O O . SER A 1 72 ? -20.147 18.997 20.459 1.00 62.66 72 SER A O 1
ATOM 579 N N . ILE A 1 73 ? -19.961 19.056 18.228 1.00 67.00 73 ILE A N 1
ATOM 580 C CA . ILE A 1 73 ? -19.580 20.464 18.184 1.00 67.00 73 ILE A CA 1
ATOM 581 C C . ILE A 1 73 ? -20.918 21.197 18.096 1.00 67.00 73 ILE A C 1
ATOM 583 O O . ILE A 1 73 ? -21.532 21.230 17.030 1.00 67.00 73 ILE A O 1
ATOM 587 N N . GLU A 1 74 ? -21.444 21.628 19.244 1.00 62.47 74 GLU A N 1
ATOM 588 C CA . GLU A 1 74 ? -22.585 22.541 19.244 1.00 62.47 74 GLU A CA 1
ATOM 589 C C . GLU A 1 74 ? -22.180 23.831 18.504 1.00 62.47 74 GLU A C 1
ATOM 591 O O . GLU A 1 74 ? -21.012 24.227 18.600 1.00 62.47 74 GLU A O 1
ATOM 596 N N . PRO A 1 75 ? -23.090 24.401 17.692 1.00 61.12 75 PRO A N 1
ATOM 597 C CA . PRO A 1 75 ? -22.789 25.473 16.743 1.00 61.12 75 PRO A CA 1
ATOM 598 C C . PRO A 1 75 ? -22.309 26.778 17.387 1.00 61.12 75 PRO A C 1
ATOM 600 O O . PRO A 1 75 ? -22.730 27.083 18.526 1.00 61.12 75 PRO A O 1
#

Sequence (75 aa):
MSTKPFTSHQVVDGPKTHVIKLVVRPNKELESCIFPYGNQMEVLKPQWLRKQITEKLEGILIKYSTVQKGCSIEP

pLDDT: mean 75.64, std 16.43, range [34.88, 93.94]

Foldseek 3Di:
DDPDPFPWPWDDPDPPDPDIDTDGDDDVVVVVVQQVCPPVDADPDDPVSNVVSVVVVVVVVCVVVVVVPDDDPPD